Protein AF-A0A1V3C738-F1 (afdb_monomer)

Nearest PDB structures (foldseek):
  4fzs-assembly1_A  TM=5.865E-01  e=6.329E+00  Homo sapiens

Foldseek 3Di:
DVVLQVVLLVVVLVVQVVVLVVLQVVLVVLLVQLVVLQVVLVVDPDVVSSVVSNVSSVVSNVVSQCSNLCRHCPHPVVDDSRPRGDLCSSVVVQPQARSNDRDGPDPDPPPDPPPDDDPDDDDDDDDDDDDPPPDD

Sequence (136 aa):
MAEARSRAVVAKRNALFRDAVESWTTVGGIRRFCRELEEEAGGCADPEHAERLRQWAQWGEETARSRDPGRSDSGLRSQSFDAVPTPDEPRPFVGDWSPHGPYRYRPLPKESPSEAPEYSDGGYFRSRGIPPWRRG

Structure (mmCIF, N/CA/C/O backbone):
data_AF-A0A1V3C738-F1
#
_entry.id   AF-A0A1V3C738-F1
#
loop_
_atom_site.group_PDB
_atom_site.id
_atom_site.type_symbol
_atom_site.label_atom_id
_atom_site.label_alt_id
_atom_site.label_comp_id
_atom_site.label_asym_id
_atom_site.label_entity_id
_atom_site.label_seq_id
_atom_site.pdbx_PDB_ins_code
_atom_site.Cartn_x
_atom_site.Cartn_y
_atom_site.Cartn_z
_atom_site.occupancy
_atom_site.B_iso_or_equiv
_atom_site.auth_seq_id
_atom_site.auth_comp_id
_atom_site.auth_asym_id
_atom_site.auth_atom_id
_atom_site.pdbx_PDB_model_num
ATOM 1 N N . MET A 1 1 ? 19.669 -2.183 -30.186 1.00 69.44 1 MET A N 1
ATOM 2 C CA . MET A 1 1 ? 18.491 -1.308 -29.960 1.00 69.44 1 MET A CA 1
ATOM 3 C C . MET A 1 1 ? 17.242 -2.085 -29.546 1.00 69.44 1 MET A C 1
ATOM 5 O O . MET A 1 1 ? 16.674 -1.739 -28.519 1.00 69.44 1 MET A O 1
ATOM 9 N N . ALA A 1 2 ? 16.824 -3.132 -30.273 1.00 76.06 2 ALA A N 1
ATOM 10 C CA . ALA A 1 2 ? 15.653 -3.941 -29.894 1.00 76.06 2 ALA A CA 1
ATOM 11 C C . ALA A 1 2 ? 15.795 -4.609 -28.510 1.00 76.06 2 ALA A C 1
ATOM 13 O O . ALA A 1 2 ? 14.898 -4.510 -27.679 1.00 76.06 2 ALA A O 1
ATOM 14 N N . GLU A 1 3 ? 16.960 -5.194 -28.221 1.00 81.06 3 GLU A N 1
ATOM 15 C CA . GLU A 1 3 ? 17.252 -5.804 -26.917 1.00 81.06 3 GLU A CA 1
ATOM 16 C C . GLU A 1 3 ? 17.207 -4.789 -25.762 1.00 81.06 3 GLU A C 1
ATOM 18 O O . GLU A 1 3 ? 16.589 -5.044 -24.733 1.00 81.06 3 GLU A O 1
ATOM 23 N N . ALA A 1 4 ? 17.779 -3.596 -25.950 1.00 78.81 4 ALA A N 1
ATOM 24 C CA . ALA A 1 4 ? 17.743 -2.528 -24.950 1.00 78.81 4 ALA A CA 1
ATOM 25 C C . ALA A 1 4 ? 16.312 -2.048 -24.653 1.00 78.81 4 ALA A C 1
ATOM 27 O O . ALA A 1 4 ? 15.972 -1.812 -23.496 1.00 78.81 4 ALA A O 1
ATOM 28 N N . ARG A 1 5 ? 15.450 -1.958 -25.676 1.00 78.44 5 ARG A N 1
ATOM 29 C CA . ARG A 1 5 ? 14.022 -1.656 -25.487 1.00 78.44 5 ARG A CA 1
ATOM 30 C C . ARG A 1 5 ? 13.295 -2.767 -24.734 1.00 78.44 5 ARG A C 1
ATOM 32 O O . ARG A 1 5 ? 12.532 -2.464 -23.826 1.00 78.44 5 ARG A O 1
ATOM 39 N N . SER A 1 6 ? 13.560 -4.031 -25.063 1.00 82.69 6 SER A N 1
ATOM 40 C CA . SER A 1 6 ? 12.994 -5.174 -24.334 1.00 82.69 6 SER A CA 1
ATOM 41 C C . SER A 1 6 ? 13.402 -5.155 -22.853 1.00 82.69 6 SER A C 1
ATOM 43 O O . SER A 1 6 ? 12.560 -5.270 -21.964 1.00 82.69 6 SER A O 1
ATOM 45 N N . ARG A 1 7 ? 14.682 -4.882 -22.566 1.00 83.44 7 ARG A N 1
ATOM 46 C CA . ARG A 1 7 ? 15.181 -4.713 -21.191 1.00 83.44 7 ARG A CA 1
ATOM 47 C C . ARG A 1 7 ? 14.526 -3.534 -20.467 1.00 83.44 7 ARG A C 1
ATOM 49 O O . ARG A 1 7 ? 14.205 -3.669 -19.290 1.00 83.44 7 ARG A O 1
ATOM 56 N N . ALA A 1 8 ? 14.279 -2.421 -21.159 1.00 83.56 8 ALA A N 1
ATOM 57 C CA . ALA A 1 8 ? 13.572 -1.271 -20.596 1.00 83.56 8 ALA A CA 1
ATOM 58 C C . ALA A 1 8 ? 12.113 -1.599 -20.228 1.00 83.56 8 ALA A C 1
ATOM 60 O O . ALA A 1 8 ? 11.669 -1.234 -19.142 1.00 83.56 8 ALA A O 1
ATOM 61 N N . VAL A 1 9 ? 11.396 -2.358 -21.068 1.00 86.62 9 VAL A N 1
ATOM 62 C CA . VAL A 1 9 ? 10.036 -2.846 -20.758 1.00 86.62 9 VAL A CA 1
ATOM 63 C C . VAL A 1 9 ? 10.040 -3.696 -19.486 1.00 86.62 9 VAL A C 1
ATOM 65 O O . VAL A 1 9 ? 9.245 -3.460 -18.578 1.00 86.62 9 VAL A O 1
ATOM 68 N N . VAL A 1 10 ? 10.957 -4.663 -19.386 1.00 88.56 10 VAL A N 1
ATOM 69 C CA . VAL A 1 10 ? 11.066 -5.530 -18.200 1.00 88.56 10 VAL A CA 1
ATOM 70 C C . VAL A 1 10 ? 11.410 -4.717 -16.949 1.00 88.56 10 VAL A C 1
ATOM 72 O O . VAL A 1 10 ? 10.805 -4.921 -15.899 1.00 88.56 10 VAL A O 1
ATOM 75 N N . ALA A 1 11 ? 12.337 -3.762 -17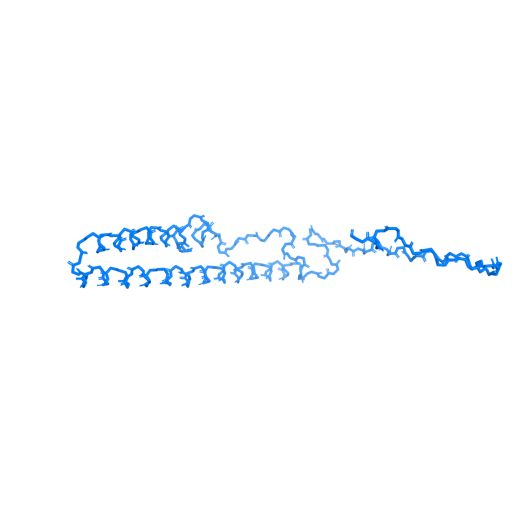.052 1.00 86.19 11 ALA A N 1
ATOM 76 C CA . ALA A 1 11 ? 12.698 -2.892 -15.936 1.00 86.19 11 ALA A CA 1
ATOM 77 C C . ALA A 1 11 ? 11.504 -2.056 -15.449 1.00 86.19 11 ALA A C 1
ATOM 79 O O . ALA A 1 11 ? 11.264 -1.982 -14.244 1.00 86.19 11 ALA A O 1
ATOM 80 N N . LYS A 1 12 ? 10.717 -1.496 -16.376 1.00 86.38 12 LYS A N 1
ATOM 81 C CA . LYS A 1 12 ? 9.506 -0.730 -16.061 1.00 86.38 12 LYS A CA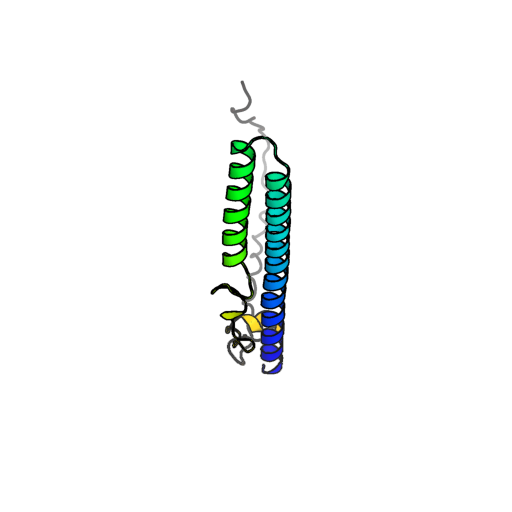 1
ATOM 82 C C . LYS A 1 12 ? 8.450 -1.582 -15.361 1.00 86.38 12 LYS A C 1
ATOM 84 O O . LYS A 1 12 ? 7.915 -1.160 -14.341 1.00 86.38 12 LYS A O 1
ATOM 89 N N . ARG A 1 13 ? 8.198 -2.802 -15.849 1.00 90.31 13 ARG A N 1
ATOM 90 C CA . ARG A 1 13 ? 7.294 -3.763 -15.187 1.00 90.31 13 ARG A CA 1
ATOM 91 C C . ARG A 1 13 ? 7.729 -4.060 -13.764 1.00 90.31 13 ARG A C 1
ATOM 93 O O . ARG A 1 13 ? 6.913 -4.005 -12.853 1.00 90.31 13 ARG A O 1
ATOM 100 N N . ASN A 1 14 ? 9.012 -4.359 -13.584 1.00 90.25 14 ASN A N 1
ATOM 101 C CA . ASN A 1 14 ? 9.557 -4.695 -12.276 1.00 90.25 14 ASN A CA 1
ATOM 102 C C . ASN A 1 14 ? 9.441 -3.525 -11.296 1.00 90.25 14 ASN A C 1
ATOM 104 O O . ASN A 1 14 ? 9.170 -3.759 -10.122 1.00 90.25 14 ASN A O 1
ATOM 108 N N . ALA A 1 15 ? 9.631 -2.288 -11.764 1.00 88.62 15 ALA A N 1
ATOM 109 C CA . ALA A 1 15 ? 9.432 -1.094 -10.950 1.00 88.62 15 ALA A CA 1
ATOM 110 C C . ALA A 1 15 ? 7.958 -0.937 -10.545 1.00 88.62 15 ALA A C 1
ATOM 112 O O . ALA A 1 15 ? 7.655 -0.948 -9.358 1.00 88.62 15 ALA A O 1
ATOM 113 N N . LEU A 1 16 ? 7.036 -0.926 -11.515 1.00 89.75 16 LEU A N 1
ATOM 114 C CA . LEU A 1 16 ? 5.599 -0.788 -11.248 1.00 89.75 16 LEU A CA 1
ATOM 115 C C . LEU A 1 16 ? 5.066 -1.880 -10.314 1.00 89.75 16 LEU A C 1
ATOM 117 O O . LEU A 1 16 ? 4.274 -1.608 -9.415 1.00 89.75 16 LEU A O 1
ATOM 121 N N . PHE A 1 17 ? 5.497 -3.125 -10.520 1.00 91.25 17 PHE A N 1
ATOM 122 C CA . PHE A 1 17 ? 5.064 -4.241 -9.690 1.00 91.25 17 PHE A CA 1
ATOM 123 C C . PHE A 1 17 ? 5.618 -4.148 -8.267 1.00 91.25 17 PHE A C 1
ATOM 125 O O . PHE A 1 17 ? 4.898 -4.442 -7.316 1.00 91.25 17 PHE A O 1
ATOM 132 N N . ARG A 1 18 ? 6.871 -3.707 -8.100 1.00 92.69 18 ARG A N 1
ATOM 133 C CA . ARG A 1 18 ? 7.455 -3.471 -6.775 1.00 92.69 18 ARG A CA 1
ATOM 134 C C . ARG A 1 18 ? 6.675 -2.403 -6.015 1.00 92.69 18 ARG A C 1
ATOM 136 O O . ARG A 1 18 ? 6.224 -2.682 -4.909 1.00 92.69 18 ARG A O 1
ATOM 143 N N . ASP A 1 19 ? 6.449 -1.249 -6.635 1.00 90.00 19 ASP A N 1
ATOM 144 C CA . ASP A 1 19 ? 5.709 -0.140 -6.024 1.00 90.00 19 ASP A CA 1
ATOM 145 C C . ASP A 1 19 ? 4.286 -0.582 -5.635 1.00 90.00 19 ASP A C 1
ATOM 147 O O . ASP A 1 19 ? 3.775 -0.257 -4.560 1.00 90.00 19 ASP A O 1
ATOM 151 N N . ALA A 1 20 ? 3.650 -1.401 -6.480 1.00 92.06 20 ALA A N 1
ATOM 152 C CA . ALA A 1 20 ? 2.354 -1.992 -6.181 1.00 92.06 20 ALA A CA 1
ATOM 153 C C . ALA A 1 20 ? 2.403 -2.956 -4.984 1.00 92.06 20 ALA A C 1
ATOM 155 O O . ALA A 1 20 ? 1.513 -2.907 -4.141 1.00 92.06 20 ALA A O 1
ATOM 156 N N . VAL A 1 21 ? 3.421 -3.811 -4.863 1.00 94.31 21 VAL A N 1
ATOM 157 C CA . VAL A 1 21 ? 3.568 -4.722 -3.712 1.00 94.31 21 VAL A CA 1
ATOM 158 C C . VAL A 1 21 ? 3.815 -3.952 -2.411 1.00 94.31 21 VAL A C 1
ATOM 160 O O . VAL A 1 21 ? 3.232 -4.288 -1.376 1.00 94.31 21 VAL A O 1
ATOM 163 N N . GLU A 1 22 ? 4.630 -2.899 -2.447 1.00 93.38 22 GLU A N 1
ATOM 164 C CA . GLU A 1 22 ? 4.881 -2.027 -1.291 1.00 93.38 22 GLU A CA 1
ATOM 165 C C . GLU A 1 22 ? 3.596 -1.316 -0.837 1.00 93.38 22 GLU A C 1
ATOM 167 O O . GLU A 1 22 ? 3.234 -1.341 0.348 1.00 93.38 22 GLU A O 1
ATOM 172 N N . SER A 1 23 ? 2.846 -0.758 -1.791 1.00 92.44 23 SER A N 1
ATOM 173 C CA . SER A 1 23 ? 1.546 -0.140 -1.522 1.00 92.44 23 SER A CA 1
ATOM 174 C C . SER A 1 23 ? 0.536 -1.158 -0.982 1.00 92.44 23 SER A C 1
ATOM 176 O O . SER A 1 23 ? -0.120 -0.911 0.030 1.00 92.44 23 SER A O 1
ATOM 178 N N . TRP A 1 24 ? 0.466 -2.351 -1.579 1.00 95.06 24 TRP A N 1
ATOM 179 C CA . TRP A 1 24 ? -0.420 -3.429 -1.137 1.00 95.06 24 TRP A CA 1
ATOM 180 C C . TRP A 1 24 ? -0.118 -3.876 0.298 1.00 95.06 24 TRP A C 1
ATOM 182 O O . TRP A 1 24 ? -1.041 -4.057 1.091 1.00 95.06 24 TRP A O 1
ATOM 192 N N . THR A 1 25 ? 1.162 -3.984 0.658 1.00 96.25 25 THR A N 1
ATOM 193 C CA . THR A 1 25 ? 1.592 -4.322 2.024 1.00 96.25 25 THR A CA 1
ATOM 194 C C . THR A 1 25 ? 1.134 -3.258 3.020 1.00 96.25 25 THR A C 1
ATOM 196 O O . THR A 1 25 ? 0.590 -3.582 4.077 1.00 96.25 25 THR A O 1
ATOM 199 N N . THR A 1 26 ? 1.278 -1.982 2.656 1.00 94.94 26 THR A N 1
ATOM 200 C CA . THR A 1 26 ? 0.826 -0.850 3.477 1.00 94.94 26 THR A CA 1
ATOM 201 C C . THR A 1 26 ? -0.693 -0.866 3.663 1.00 94.94 26 THR A C 1
ATOM 203 O O . THR A 1 26 ? -1.184 -0.761 4.785 1.00 94.94 26 THR A O 1
ATOM 206 N N . VAL A 1 27 ? -1.448 -1.061 2.578 1.00 96.62 27 VAL A N 1
ATOM 207 C CA . VAL A 1 27 ? -2.914 -1.194 2.594 1.00 96.62 27 VAL A CA 1
ATOM 208 C C . VAL A 1 27 ? -3.345 -2.366 3.477 1.00 96.62 27 VAL A C 1
ATOM 210 O O . VAL A 1 27 ? -4.261 -2.217 4.282 1.00 96.62 27 VAL A O 1
ATOM 213 N N . GLY A 1 28 ? -2.667 -3.513 3.383 1.00 97.06 28 GLY A N 1
ATOM 214 C CA . GLY A 1 28 ? -2.920 -4.669 4.243 1.00 97.06 28 GLY A CA 1
ATOM 215 C C . GLY A 1 28 ? -2.698 -4.365 5.727 1.00 97.06 28 GLY A C 1
ATOM 216 O O . GLY A 1 28 ? -3.517 -4.757 6.558 1.00 97.06 28 GLY A O 1
ATOM 217 N N . GLY A 1 29 ? -1.641 -3.616 6.054 1.00 97.75 29 GLY A N 1
ATOM 218 C CA . GLY A 1 29 ? -1.377 -3.138 7.412 1.00 97.75 29 GLY A CA 1
ATOM 219 C C . GLY A 1 29 ? -2.492 -2.239 7.951 1.00 97.75 29 GLY A C 1
ATOM 220 O O . GLY A 1 29 ? -2.964 -2.459 9.064 1.00 97.75 29 GLY A O 1
ATOM 221 N N . ILE A 1 30 ? -2.972 -1.288 7.141 1.00 97.81 30 ILE A N 1
ATOM 222 C CA . ILE A 1 30 ? -4.092 -0.408 7.515 1.00 97.81 30 ILE A CA 1
ATOM 223 C C . ILE A 1 30 ? -5.357 -1.230 7.777 1.00 97.81 30 ILE A C 1
ATOM 225 O O . ILE A 1 30 ? -5.961 -1.086 8.833 1.00 97.81 30 ILE A O 1
ATOM 229 N N . ARG A 1 31 ? -5.727 -2.141 6.866 1.00 98.12 31 ARG A N 1
ATOM 230 C CA . ARG A 1 31 ? -6.923 -2.990 7.027 1.00 98.12 31 ARG A CA 1
ATOM 231 C C . ARG A 1 31 ? -6.864 -3.842 8.291 1.00 98.12 31 ARG A C 1
ATOM 233 O O . ARG A 1 31 ? -7.866 -3.998 8.984 1.00 98.12 31 ARG A O 1
ATOM 240 N N . ARG A 1 32 ? -5.687 -4.392 8.604 1.00 98.56 32 ARG A N 1
ATOM 241 C CA . ARG A 1 32 ? -5.476 -5.142 9.844 1.00 98.56 32 ARG A CA 1
ATOM 242 C C . ARG A 1 32 ? -5.697 -4.255 11.068 1.00 98.56 32 ARG A C 1
ATOM 244 O O . ARG A 1 32 ? -6.440 -4.655 11.954 1.00 98.56 32 ARG A O 1
ATOM 251 N N . PHE A 1 33 ? -5.091 -3.071 11.090 1.00 98.31 33 PHE A N 1
ATOM 252 C CA . PHE A 1 33 ? -5.255 -2.123 12.189 1.00 98.31 33 PHE A CA 1
ATOM 253 C C . PHE A 1 33 ? -6.720 -1.696 12.364 1.00 98.31 33 PHE A C 1
ATOM 255 O O . PHE A 1 33 ? -7.229 -1.712 13.477 1.00 98.31 33 PHE A O 1
ATOM 262 N N . CYS A 1 34 ? -7.437 -1.411 11.273 1.00 98.50 34 CYS A N 1
ATOM 263 C CA . CYS A 1 34 ? -8.873 -1.121 11.314 1.00 98.50 34 CYS A CA 1
ATOM 264 C C . CYS A 1 34 ? -9.683 -2.269 11.926 1.00 98.50 34 CYS A C 1
ATOM 266 O O . CYS A 1 34 ? -10.587 -2.019 12.716 1.00 98.50 34 CYS A O 1
ATOM 268 N N . ARG A 1 35 ? -9.348 -3.527 11.611 1.00 98.56 35 ARG A N 1
ATOM 269 C CA . ARG A 1 35 ? -10.011 -4.683 12.229 1.00 98.56 35 ARG A CA 1
ATOM 270 C C . ARG A 1 35 ? -9.743 -4.760 13.733 1.00 98.56 35 ARG A C 1
ATOM 272 O O . ARG A 1 35 ? -10.669 -5.016 14.489 1.00 98.56 35 ARG A O 1
ATOM 279 N N . GLU A 1 36 ? -8.507 -4.509 14.157 1.00 98.56 36 GLU A N 1
ATOM 280 C CA . GLU A 1 36 ? -8.139 -4.465 15.580 1.00 98.56 36 GLU A CA 1
ATOM 281 C C . GLU A 1 36 ? -8.889 -3.331 16.319 1.00 98.56 36 GLU A C 1
ATOM 283 O O . GLU A 1 36 ? -9.346 -3.533 17.440 1.00 98.56 36 GLU A O 1
ATOM 288 N N . LEU A 1 37 ? -9.113 -2.177 15.673 1.00 98.38 37 LEU A N 1
ATOM 289 C CA . LEU A 1 37 ? -9.940 -1.090 16.221 1.00 98.38 37 LEU A CA 1
ATOM 290 C C . LEU A 1 37 ? -11.419 -1.479 16.380 1.00 98.38 37 LEU A C 1
ATOM 292 O O . LEU A 1 37 ? -12.030 -1.136 17.389 1.00 98.38 37 LEU A O 1
ATOM 296 N N . GLU A 1 38 ? -11.998 -2.182 15.405 1.00 98.25 38 GLU A N 1
ATOM 297 C CA . GLU A 1 38 ? -13.381 -2.684 15.485 1.00 98.25 38 GLU A CA 1
ATOM 298 C C . GLU A 1 38 ? -13.546 -3.744 16.582 1.00 98.25 38 GLU A C 1
ATOM 300 O O . GLU A 1 38 ? -14.536 -3.741 17.315 1.00 98.25 38 GLU A O 1
ATOM 305 N N . GLU A 1 39 ? -12.564 -4.640 16.722 1.00 98.25 39 GLU A N 1
ATOM 306 C CA . GLU A 1 39 ? -12.526 -5.643 17.791 1.00 98.25 39 GLU A CA 1
ATOM 307 C C . GLU A 1 39 ? -12.482 -4.964 19.175 1.00 98.25 39 GLU A C 1
ATOM 309 O O . GLU A 1 39 ? -13.293 -5.293 20.045 1.00 98.25 39 GLU A O 1
ATOM 314 N N . GLU A 1 40 ? -11.620 -3.958 19.356 1.00 98.06 40 GLU A N 1
ATOM 315 C CA . GLU A 1 40 ? -11.538 -3.165 20.593 1.00 98.06 40 GLU A CA 1
ATOM 316 C C . GLU A 1 40 ? -12.840 -2.390 20.864 1.00 98.06 40 GLU A C 1
ATOM 318 O O . GLU A 1 40 ? -13.355 -2.384 21.984 1.00 98.06 40 GLU A O 1
ATOM 323 N N . ALA A 1 41 ? -13.443 -1.796 19.829 1.00 97.81 41 ALA A N 1
ATOM 324 C CA . ALA A 1 41 ? -14.733 -1.119 19.940 1.00 97.81 41 ALA A CA 1
ATOM 325 C C . ALA A 1 41 ? -15.864 -2.065 20.378 1.00 97.81 41 ALA A C 1
ATOM 327 O O . ALA A 1 41 ? -16.805 -1.634 21.046 1.00 97.81 41 ALA A O 1
ATOM 328 N N . GLY A 1 42 ? -15.797 -3.345 20.001 1.00 97.38 42 GLY A N 1
ATOM 329 C CA . GLY A 1 42 ? -16.746 -4.375 20.425 1.00 97.38 42 GLY A CA 1
ATOM 330 C C . GLY A 1 42 ? -16.605 -4.776 21.898 1.00 97.38 42 GLY A C 1
ATOM 331 O O . GLY A 1 42 ? -17.598 -5.153 22.518 1.00 97.38 42 GLY A O 1
ATOM 332 N N . GLY A 1 43 ? -15.397 -4.678 22.459 1.00 96.25 43 GLY A N 1
ATOM 333 C CA . GLY A 1 43 ? -15.111 -4.962 23.871 1.00 96.25 43 GLY A CA 1
ATOM 334 C C . GLY A 1 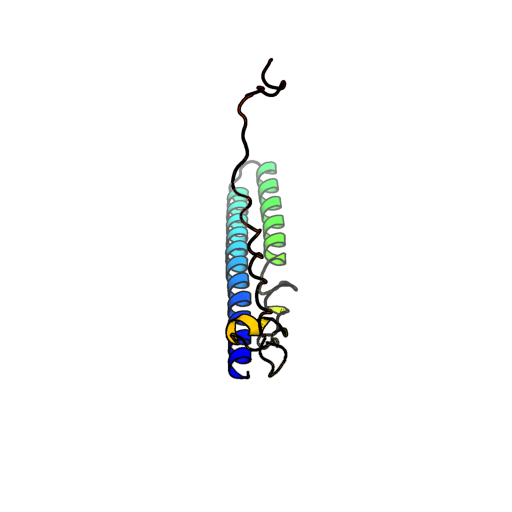43 ? -15.247 -3.757 24.808 1.00 96.25 43 GLY A C 1
ATOM 335 O O . GLY A 1 43 ? -15.239 -3.923 26.029 1.00 96.25 43 GLY A O 1
ATOM 336 N N . CYS A 1 44 ? -15.367 -2.547 24.262 1.00 95.56 44 CYS A N 1
ATOM 337 C CA . CYS A 1 44 ? -15.362 -1.319 25.044 1.00 95.56 44 CYS A CA 1
ATOM 338 C C . CYS A 1 44 ? -16.681 -1.107 25.810 1.00 95.56 44 CYS A C 1
ATOM 340 O O . CYS A 1 44 ? -17.768 -1.105 25.234 1.00 95.56 44 CYS A O 1
ATOM 342 N N . ALA A 1 45 ? -16.578 -0.879 27.124 1.00 96.31 45 ALA A N 1
ATOM 343 C CA . ALA A 1 45 ? -17.731 -0.608 27.986 1.00 96.31 45 ALA A CA 1
ATOM 344 C C . ALA A 1 45 ? -18.295 0.816 27.826 1.00 96.31 45 ALA A C 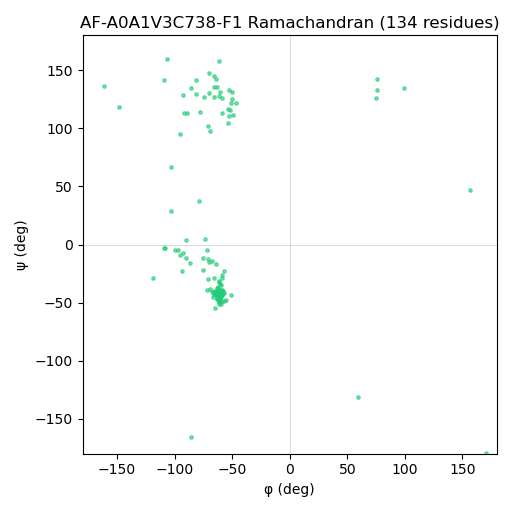1
ATOM 346 O O . ALA A 1 45 ? -19.451 1.050 28.171 1.00 96.31 45 ALA A O 1
ATOM 347 N N . ASP A 1 46 ? -17.484 1.757 27.330 1.00 97.75 46 ASP A N 1
ATOM 348 C CA . ASP A 1 46 ? -17.884 3.141 27.070 1.00 97.75 46 ASP A CA 1
ATOM 349 C C . ASP A 1 46 ? -18.374 3.290 25.614 1.00 97.75 46 ASP A C 1
ATOM 351 O O . ASP A 1 46 ? -17.567 3.183 24.683 1.00 97.75 46 ASP A O 1
ATOM 355 N N . PRO A 1 47 ? -19.674 3.571 25.389 1.00 96.38 47 PRO A N 1
ATOM 356 C CA . PRO A 1 47 ? -20.229 3.721 24.049 1.00 96.38 47 PRO A CA 1
ATOM 357 C C . PRO A 1 47 ? -19.595 4.853 23.232 1.00 96.38 47 PRO A C 1
ATOM 359 O O . PRO A 1 47 ? -19.465 4.714 22.016 1.00 96.38 47 PRO A O 1
ATOM 362 N N . GLU A 1 48 ? -19.186 5.961 23.862 1.00 97.56 48 GLU A N 1
ATOM 363 C CA . GLU A 1 48 ? -18.573 7.084 23.138 1.00 97.56 48 GLU A CA 1
ATOM 364 C C . GLU A 1 48 ? -17.161 6.736 22.666 1.00 97.56 48 GLU A C 1
ATOM 366 O O . GLU A 1 48 ? -16.752 7.089 21.555 1.00 97.56 48 GLU A O 1
ATOM 371 N N . HIS A 1 49 ? -16.408 6.024 23.504 1.00 97.50 49 HIS A N 1
ATOM 372 C CA . HIS A 1 49 ? -15.090 5.532 23.135 1.00 97.50 49 HIS A CA 1
ATOM 373 C C . HIS A 1 49 ? -15.181 4.483 22.023 1.00 97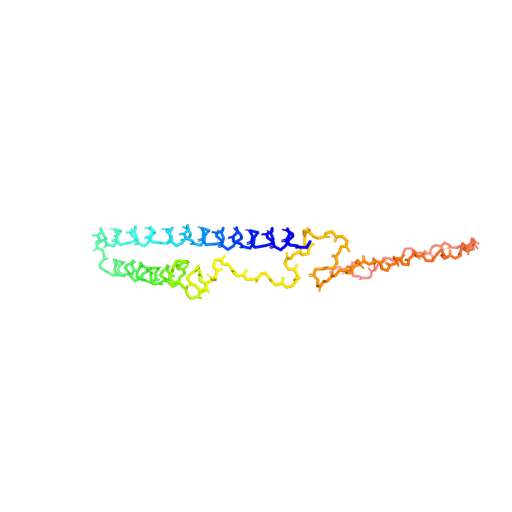.50 49 HIS A C 1
ATOM 375 O O . HIS A 1 49 ? -14.452 4.585 21.035 1.00 97.50 49 HIS A O 1
ATOM 381 N N . ALA A 1 50 ? -16.116 3.534 22.142 1.00 98.12 50 ALA A N 1
ATOM 382 C CA . ALA A 1 50 ? -16.384 2.534 21.113 1.00 98.12 50 ALA A CA 1
ATOM 383 C C . ALA A 1 50 ? -16.693 3.189 19.760 1.00 98.12 50 ALA A C 1
ATOM 385 O O . ALA A 1 50 ? -16.106 2.831 18.742 1.00 98.12 50 ALA A O 1
ATOM 386 N N . GLU A 1 51 ? -17.574 4.190 19.748 1.00 98.25 51 GLU A N 1
ATOM 387 C CA . GLU A 1 51 ? -17.946 4.897 18.524 1.00 98.25 51 GLU A CA 1
ATOM 388 C C . GLU A 1 51 ? -16.753 5.618 17.881 1.00 98.25 51 GLU A C 1
ATOM 390 O O . GLU A 1 51 ? -16.551 5.536 16.669 1.00 98.25 51 GLU A O 1
ATOM 395 N N . ARG A 1 52 ? -15.893 6.256 18.682 1.00 98.44 52 ARG A N 1
ATOM 396 C CA . ARG A 1 52 ? -14.681 6.908 18.167 1.00 98.44 52 ARG A CA 1
ATOM 397 C C . ARG A 1 52 ? -13.736 5.916 17.483 1.00 98.44 52 ARG A C 1
ATOM 399 O O . ARG A 1 52 ? -13.157 6.247 16.449 1.00 98.44 52 ARG A O 1
ATOM 406 N N . LEU A 1 53 ? -13.571 4.715 18.040 1.00 98.56 53 LEU A N 1
ATOM 407 C CA . LEU A 1 53 ? -12.743 3.664 17.439 1.00 98.56 53 LEU A CA 1
ATOM 408 C C . LEU A 1 53 ? -13.310 3.198 16.089 1.00 98.56 53 LEU A C 1
ATOM 410 O O . LEU A 1 53 ? -12.553 3.099 15.122 1.00 98.56 53 LEU A O 1
ATOM 414 N N . ARG A 1 54 ? -14.634 3.011 15.987 1.00 98.44 54 ARG A N 1
ATOM 415 C CA . ARG A 1 54 ? -15.307 2.653 14.723 1.00 98.44 54 ARG A CA 1
ATOM 416 C C . ARG A 1 54 ? -15.141 3.720 13.649 1.00 98.44 54 ARG A C 1
ATOM 418 O O . ARG A 1 54 ? -14.863 3.401 12.498 1.00 98.44 54 ARG A O 1
ATOM 425 N N . GLN A 1 55 ? -15.235 4.997 14.016 1.00 98.44 55 GLN A N 1
ATOM 426 C CA . GLN A 1 55 ? -15.018 6.101 13.075 1.00 98.44 55 GLN A CA 1
ATOM 427 C C . GLN A 1 55 ? -13.600 6.085 12.492 1.00 98.44 55 GLN A C 1
ATOM 429 O O . GLN A 1 55 ? -13.420 6.247 11.282 1.00 98.44 55 GLN A O 1
ATOM 434 N N . TRP A 1 56 ? -12.588 5.837 13.329 1.00 98.44 56 TRP A N 1
ATOM 435 C CA . TRP A 1 56 ? -11.211 5.668 12.861 1.00 98.44 56 TRP A CA 1
ATOM 436 C C . TRP A 1 56 ? -11.045 4.439 11.968 1.00 98.44 56 TRP A C 1
ATOM 438 O O . TRP A 1 56 ? -10.379 4.529 10.933 1.00 98.44 56 TRP A O 1
ATOM 448 N N . ALA A 1 57 ? -11.663 3.315 12.333 1.00 98.44 57 ALA A N 1
ATOM 449 C CA . ALA A 1 57 ? -11.634 2.099 11.530 1.00 98.44 57 ALA A CA 1
ATOM 450 C C . ALA A 1 57 ? -12.262 2.320 10.145 1.00 98.44 57 ALA A C 1
ATOM 452 O O . ALA A 1 57 ? -11.639 1.992 9.131 1.00 98.44 57 ALA A O 1
ATOM 453 N N . GLN A 1 58 ? -13.436 2.954 10.090 1.00 98.31 58 GLN A N 1
ATOM 454 C CA . GLN A 1 58 ? -14.132 3.278 8.848 1.00 98.31 58 GLN A CA 1
ATOM 455 C C . GLN A 1 58 ? -13.288 4.186 7.948 1.00 98.31 58 GLN A C 1
ATOM 457 O O . GLN A 1 58 ? -13.064 3.866 6.778 1.00 98.31 58 GLN A O 1
ATOM 462 N N . TRP A 1 59 ? -12.780 5.297 8.488 1.00 98.19 59 TRP A N 1
ATOM 463 C CA . TRP A 1 59 ? -11.935 6.217 7.726 1.00 98.19 59 TRP A CA 1
ATOM 464 C C . TRP A 1 59 ? -10.663 5.529 7.202 1.00 98.19 59 TRP A C 1
ATOM 466 O O . TRP A 1 59 ? -10.238 5.750 6.060 1.00 98.19 59 TRP A O 1
ATOM 476 N N . GLY A 1 60 ? -10.060 4.660 8.016 1.00 97.88 60 GLY A N 1
ATOM 477 C CA . GLY A 1 60 ? -8.897 3.875 7.621 1.00 97.88 60 GLY A CA 1
ATOM 478 C C . GLY A 1 60 ? -9.203 2.904 6.476 1.00 97.88 60 GLY A C 1
ATOM 479 O O . GLY A 1 60 ? -8.415 2.821 5.532 1.00 97.88 60 GLY A O 1
ATOM 480 N N . GLU A 1 61 ? -10.360 2.237 6.483 1.00 97.31 61 GLU A N 1
ATOM 481 C CA . GLU A 1 61 ? -10.773 1.332 5.400 1.00 97.31 61 GLU A CA 1
ATOM 482 C C . GLU A 1 61 ? -11.046 2.087 4.089 1.00 97.31 61 GLU A C 1
ATOM 484 O O . GLU A 1 61 ? -10.634 1.648 3.012 1.00 97.31 61 GLU A O 1
ATOM 489 N N . GLU A 1 62 ? -11.689 3.255 4.156 1.00 96.31 62 GLU A N 1
ATOM 490 C CA . GLU A 1 62 ? -11.886 4.129 2.992 1.00 96.31 62 GLU A CA 1
ATOM 491 C C . GLU A 1 62 ? -10.540 4.584 2.407 1.00 96.31 62 GLU A C 1
ATOM 493 O O . GLU A 1 62 ? -10.310 4.509 1.192 1.00 96.31 62 GLU A O 1
ATOM 498 N N . THR A 1 63 ? -9.604 4.961 3.279 1.00 93.94 63 THR A N 1
ATOM 499 C CA . THR A 1 63 ? -8.238 5.330 2.894 1.00 93.94 63 THR A CA 1
ATOM 500 C C . THR A 1 63 ? -7.512 4.154 2.239 1.00 93.94 63 THR A C 1
ATOM 502 O O . THR A 1 63 ? -6.949 4.307 1.150 1.00 93.94 63 THR A O 1
ATOM 505 N N . ALA A 1 64 ? -7.563 2.968 2.846 1.00 94.94 64 ALA A N 1
ATOM 506 C CA . ALA A 1 64 ? -6.982 1.736 2.321 1.00 94.94 64 ALA A CA 1
ATOM 507 C C . ALA A 1 64 ? -7.556 1.378 0.942 1.00 94.94 64 ALA A C 1
ATOM 509 O O . ALA A 1 64 ? -6.809 1.028 0.029 1.00 94.94 64 ALA A O 1
ATOM 510 N N . ARG A 1 65 ? -8.872 1.530 0.754 1.00 92.88 65 ARG A N 1
ATOM 511 C CA . ARG A 1 65 ? -9.547 1.300 -0.529 1.00 92.88 65 ARG A CA 1
ATOM 512 C C . ARG A 1 65 ? -9.066 2.255 -1.618 1.00 92.88 65 ARG A C 1
ATOM 514 O O . ARG A 1 65 ? -8.838 1.807 -2.737 1.00 92.88 65 ARG A O 1
ATOM 521 N N . SER A 1 66 ? -8.897 3.540 -1.303 1.00 90.88 66 SER A N 1
ATOM 522 C CA . SER A 1 66 ? -8.432 4.545 -2.274 1.00 90.88 66 SER A CA 1
ATOM 523 C C . SER A 1 66 ? -6.994 4.300 -2.751 1.00 90.88 66 SER A C 1
ATOM 525 O O . SER A 1 66 ? -6.640 4.642 -3.878 1.00 90.88 66 SER A O 1
ATOM 527 N N . ARG A 1 67 ? -6.172 3.677 -1.898 1.00 90.00 67 ARG A N 1
ATOM 528 C CA . ARG A 1 67 ? -4.750 3.401 -2.146 1.00 90.00 67 ARG A CA 1
ATOM 529 C C . ARG A 1 67 ? -4.480 1.990 -2.653 1.00 90.00 67 ARG A C 1
ATOM 531 O O . ARG A 1 67 ? -3.338 1.686 -2.981 1.00 90.00 67 ARG A O 1
ATOM 538 N N . ASP A 1 68 ? -5.504 1.143 -2.725 1.00 90.88 68 ASP A N 1
ATOM 539 C CA . ASP A 1 68 ? -5.379 -0.242 -3.163 1.00 90.88 68 ASP A CA 1
ATOM 540 C C . ASP A 1 68 ? -4.814 -0.288 -4.595 1.00 90.88 68 ASP A C 1
ATOM 542 O O . ASP A 1 68 ? -5.495 0.135 -5.534 1.00 90.88 68 ASP A O 1
ATOM 546 N N . PRO A 1 69 ? -3.588 -0.800 -4.798 1.00 88.50 69 PRO A N 1
ATOM 547 C CA . PRO A 1 69 ? -2.908 -0.734 -6.089 1.00 88.50 69 PRO A CA 1
ATOM 548 C C . PRO A 1 69 ? -3.579 -1.595 -7.166 1.00 88.50 69 PRO A C 1
ATOM 550 O O . PRO A 1 69 ? -3.289 -1.419 -8.347 1.00 88.50 69 PRO A O 1
ATOM 553 N N . GLY A 1 70 ? -4.478 -2.515 -6.796 1.00 88.62 70 GLY A N 1
ATOM 554 C CA . GLY A 1 70 ? -5.285 -3.278 -7.748 1.00 88.62 70 GLY A CA 1
ATOM 555 C C . GLY A 1 70 ? -6.575 -2.570 -8.170 1.00 88.62 70 GLY A C 1
ATOM 556 O O . GLY A 1 70 ? -7.194 -2.965 -9.158 1.00 88.62 70 GLY A O 1
ATOM 557 N N . ARG A 1 71 ? -7.009 -1.541 -7.432 1.00 84.56 71 ARG A N 1
ATOM 558 C CA . ARG A 1 71 ? -8.305 -0.870 -7.641 1.00 84.56 71 ARG A CA 1
ATOM 559 C C . ARG A 1 71 ? -8.176 0.604 -8.002 1.00 84.56 71 ARG A C 1
ATOM 561 O O . ARG A 1 71 ? -9.066 1.107 -8.685 1.00 84.56 71 ARG A O 1
ATOM 568 N N . SER A 1 72 ? -7.115 1.265 -7.546 1.00 82.38 72 SER A N 1
ATOM 569 C CA . SER A 1 72 ? -6.896 2.695 -7.734 1.00 82.38 72 SER A CA 1
ATOM 570 C C . SER A 1 72 ? -6.588 3.043 -9.191 1.00 82.38 72 SER A C 1
ATOM 572 O O . SER A 1 72 ? -5.948 2.280 -9.918 1.00 82.38 72 SER A O 1
ATOM 574 N N . ASP A 1 73 ? -7.020 4.234 -9.608 1.00 77.81 73 ASP A N 1
ATOM 575 C CA . ASP A 1 73 ? -6.804 4.747 -10.968 1.00 77.81 73 ASP A CA 1
ATOM 576 C C . ASP A 1 73 ? -5.341 5.132 -11.235 1.00 77.81 73 ASP A C 1
ATOM 578 O O . ASP A 1 73 ? -4.944 5.333 -12.379 1.00 77.81 73 ASP A O 1
ATOM 582 N N . SER A 1 74 ? -4.513 5.207 -10.194 1.00 76.69 74 SER A N 1
ATOM 583 C CA . SER A 1 74 ? -3.057 5.361 -10.292 1.00 76.69 74 SER A CA 1
ATOM 584 C C . SER A 1 74 ? -2.293 4.042 -10.114 1.00 76.69 74 SER A C 1
ATOM 586 O O . SER A 1 74 ? -1.071 4.028 -10.256 1.00 76.69 74 SER A O 1
ATOM 588 N N . GLY A 1 75 ? -2.989 2.947 -9.793 1.00 80.56 75 GLY A N 1
ATOM 589 C CA . GLY A 1 75 ? -2.412 1.630 -9.541 1.00 80.56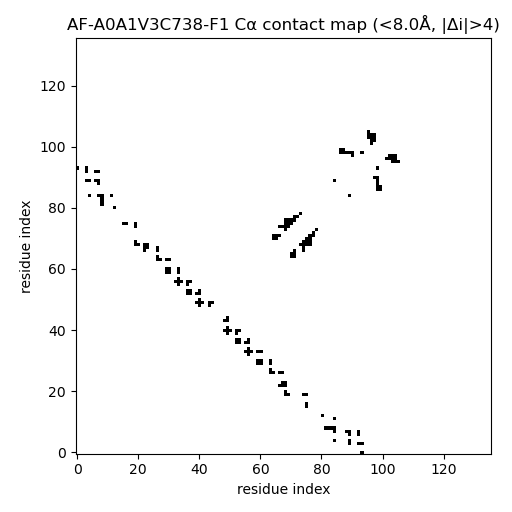 75 GLY A CA 1
ATOM 590 C C . GLY A 1 75 ? -2.203 0.798 -10.807 1.00 80.56 75 GLY A C 1
ATOM 591 O O . GLY A 1 75 ? -2.294 1.280 -11.932 1.00 80.56 75 GLY A O 1
ATOM 592 N N . LEU A 1 76 ? -1.963 -0.503 -10.634 1.00 86.12 76 LEU A N 1
ATOM 593 C CA . LEU A 1 76 ? -1.720 -1.441 -11.737 1.00 86.12 76 LEU A CA 1
ATOM 594 C C . LEU A 1 76 ? -2.876 -1.502 -12.741 1.00 86.12 76 LEU A C 1
ATOM 596 O O . LEU A 1 76 ? -2.652 -1.805 -13.907 1.00 86.12 76 LEU A O 1
ATOM 600 N N . ARG A 1 77 ? -4.104 -1.195 -12.308 1.00 83.44 77 ARG A N 1
ATOM 601 C CA . ARG A 1 77 ? -5.298 -1.224 -13.161 1.00 83.44 77 ARG A CA 1
ATOM 602 C C . ARG A 1 77 ? -5.224 -0.244 -14.336 1.00 83.44 77 ARG A C 1
ATOM 604 O O . ARG A 1 77 ? -5.790 -0.533 -15.387 1.00 83.44 77 ARG A O 1
ATOM 611 N N . SER A 1 78 ? -4.566 0.900 -14.167 1.00 80.94 78 SER A N 1
ATOM 612 C CA . SER A 1 78 ? -4.439 1.918 -15.217 1.00 80.94 78 SER A CA 1
ATOM 613 C C . SER A 1 78 ? -3.142 1.812 -16.019 1.00 80.94 78 SER A C 1
ATOM 615 O O . SER A 1 78 ? -2.998 2.474 -17.047 1.00 80.94 78 SER A O 1
ATOM 617 N N . GLN A 1 79 ? -2.206 0.965 -15.587 1.00 82.56 79 GLN A N 1
ATOM 618 C CA . GLN A 1 79 ? -0.916 0.784 -16.242 1.00 82.56 79 GLN A CA 1
ATOM 619 C C . GLN A 1 79 ? -0.986 -0.361 -17.258 1.00 82.56 79 GLN A C 1
ATOM 621 O O . GLN A 1 79 ? -1.377 -1.481 -16.935 1.00 82.56 79 GLN A O 1
ATOM 626 N N . SER A 1 80 ? -0.560 -0.107 -18.498 1.00 82.56 80 SER A N 1
ATOM 627 C CA . SER A 1 80 ? -0.425 -1.179 -19.490 1.00 82.56 80 SER A CA 1
ATOM 628 C C . SER A 1 80 ? 0.745 -2.092 -19.129 1.00 82.56 80 SER A C 1
ATOM 630 O O . SER A 1 80 ? 1.869 -1.627 -18.925 1.00 82.56 80 SER A O 1
ATOM 632 N N . PHE A 1 81 ? 0.504 -3.404 -19.119 1.00 81.12 81 PHE A N 1
ATOM 633 C CA . PHE A 1 81 ? 1.556 -4.398 -18.912 1.00 81.12 81 PHE A CA 1
ATOM 634 C C . PHE A 1 81 ? 2.655 -4.298 -19.984 1.00 81.12 81 PHE A C 1
ATOM 636 O O . PHE A 1 81 ? 3.837 -4.470 -19.693 1.00 81.12 81 PHE A O 1
ATOM 643 N N . ASP A 1 82 ? 2.294 -3.961 -21.222 1.00 80.12 82 ASP A N 1
ATOM 644 C CA . ASP A 1 82 ? 3.201 -3.771 -22.360 1.00 80.12 82 ASP A CA 1
ATOM 645 C C . ASP A 1 82 ? 3.442 -2.286 -22.675 1.00 80.12 82 ASP A C 1
ATOM 647 O O . ASP A 1 82 ? 3.688 -1.927 -23.827 1.00 80.12 82 ASP A O 1
ATOM 651 N N . ALA A 1 83 ? 3.359 -1.401 -21.670 1.00 76.12 83 ALA A N 1
ATOM 652 C CA . ALA A 1 83 ? 3.593 0.027 -21.866 1.00 76.12 83 ALA A CA 1
ATOM 653 C C . ALA A 1 83 ? 4.924 0.270 -22.595 1.00 76.12 83 ALA A C 1
ATOM 655 O O . ALA A 1 83 ? 5.997 -0.122 -22.124 1.00 76.12 83 ALA A O 1
ATOM 656 N N . VAL A 1 84 ? 4.840 0.936 -23.751 1.00 75.25 84 VAL A N 1
ATOM 657 C CA . VAL A 1 84 ? 6.017 1.279 -24.548 1.00 75.25 84 VAL A CA 1
ATOM 658 C C . VAL A 1 84 ? 6.909 2.186 -23.702 1.00 75.25 84 VAL A C 1
ATOM 660 O O . VAL A 1 84 ? 6.419 3.183 -23.157 1.00 75.25 84 VAL A O 1
ATOM 663 N N . PRO A 1 85 ? 8.202 1.853 -23.559 1.00 72.44 85 PRO A N 1
ATOM 664 C CA . PRO A 1 85 ? 9.082 2.648 -22.742 1.00 72.44 85 PRO A CA 1
ATOM 665 C C . PRO A 1 85 ? 9.257 4.035 -23.354 1.00 72.44 85 PRO A C 1
ATOM 667 O O . PRO A 1 85 ? 9.280 4.186 -24.582 1.00 72.44 85 PRO A O 1
ATOM 670 N N . THR A 1 86 ? 9.375 5.052 -22.503 1.00 76.94 86 THR A N 1
ATOM 671 C CA . THR A 1 86 ? 9.668 6.410 -22.970 1.00 76.94 86 THR A CA 1
ATOM 672 C C . THR A 1 86 ? 11.030 6.427 -23.670 1.00 76.94 86 THR A C 1
ATOM 674 O O . THR A 1 86 ? 11.854 5.538 -23.440 1.00 76.94 86 THR A O 1
ATOM 677 N N . PRO A 1 87 ? 11.308 7.410 -24.541 1.00 72.62 87 PRO A N 1
ATOM 678 C CA . PRO A 1 87 ? 12.564 7.439 -25.281 1.00 72.62 87 PRO A CA 1
ATOM 679 C C . PRO A 1 87 ? 13.825 7.426 -24.407 1.00 72.62 87 PRO A C 1
ATOM 681 O O . PRO A 1 87 ? 14.850 6.982 -24.902 1.00 72.62 87 PRO A O 1
ATOM 684 N N . ASP A 1 88 ? 13.751 7.835 -23.137 1.00 76.19 88 ASP A N 1
ATOM 685 C CA . ASP A 1 88 ? 14.891 7.873 -22.210 1.00 76.19 88 ASP A CA 1
ATOM 686 C C . ASP A 1 88 ? 15.037 6.615 -21.342 1.00 76.19 88 ASP A C 1
ATOM 688 O O . ASP A 1 88 ? 16.136 6.296 -20.891 1.00 76.19 88 ASP A O 1
ATOM 692 N N . GLU A 1 89 ? 13.971 5.841 -21.134 1.00 78.06 89 GLU A N 1
ATOM 693 C CA . GLU A 1 89 ? 14.002 4.607 -20.331 1.00 78.06 89 GLU A CA 1
ATOM 694 C C . GLU A 1 89 ? 14.996 3.531 -20.843 1.00 78.06 89 GLU A C 1
ATOM 696 O O . GLU A 1 89 ? 15.545 2.790 -20.024 1.00 78.06 89 GLU A O 1
ATOM 701 N N . PRO A 1 90 ? 15.317 3.430 -22.152 1.00 77.00 90 PRO A N 1
ATOM 702 C CA . PRO A 1 90 ? 16.395 2.578 -22.648 1.00 77.00 90 PRO A CA 1
ATOM 703 C C . PRO A 1 90 ? 17.805 3.060 -22.300 1.00 77.00 90 PRO A C 1
ATOM 705 O O . PRO A 1 90 ? 18.744 2.278 -22.463 1.00 77.00 90 PRO A O 1
ATOM 708 N N . ARG A 1 91 ? 17.991 4.315 -21.859 1.00 78.81 91 ARG A N 1
ATOM 709 C CA . ARG A 1 91 ? 19.311 4.939 -21.659 1.00 78.81 91 ARG A CA 1
ATOM 710 C C . ARG A 1 91 ? 20.278 4.093 -20.816 1.00 78.81 91 ARG A C 1
ATOM 712 O O . ARG A 1 91 ? 21.422 3.948 -21.250 1.00 78.81 91 ARG A O 1
ATOM 719 N N . PRO A 1 92 ? 19.862 3.464 -19.699 1.00 81.44 92 PRO A N 1
ATOM 720 C CA . PRO A 1 92 ? 20.748 2.611 -18.902 1.00 81.44 92 PRO A CA 1
ATOM 721 C C . PRO A 1 92 ? 21.241 1.354 -19.638 1.00 81.44 92 PRO A C 1
ATOM 723 O O . PRO A 1 92 ? 22.206 0.728 -19.209 1.00 81.44 92 PRO A O 1
ATOM 726 N N . PHE A 1 93 ? 20.591 0.965 -20.739 1.00 77.56 93 PHE A N 1
ATOM 727 C CA . PHE A 1 93 ? 20.831 -0.292 -21.453 1.00 77.56 93 PHE A CA 1
ATOM 728 C C . PHE A 1 93 ? 21.530 -0.117 -22.809 1.00 77.56 93 PHE A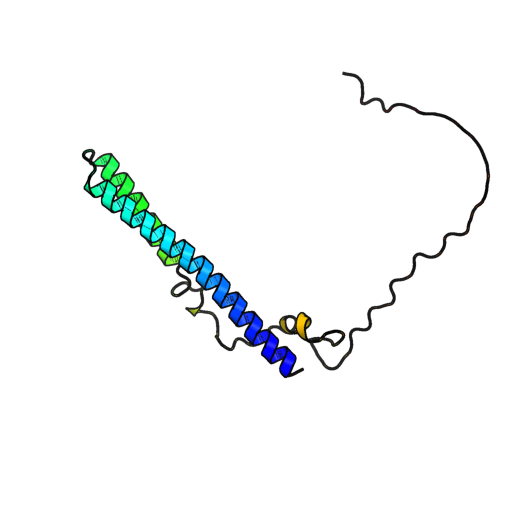 C 1
ATOM 730 O O . PHE A 1 93 ? 21.817 -1.115 -23.469 1.00 77.56 93 PHE A O 1
ATOM 737 N N . VAL A 1 94 ? 21.792 1.122 -23.246 1.00 77.00 94 VAL A N 1
ATOM 738 C CA . VAL A 1 94 ? 22.371 1.430 -24.572 1.00 77.00 94 VAL A CA 1
ATOM 739 C C . VAL A 1 94 ? 23.826 1.928 -24.534 1.00 77.00 94 VAL A C 1
ATOM 741 O O . VAL A 1 94 ? 24.425 2.112 -25.592 1.00 77.00 94 VAL A O 1
ATOM 744 N N . GLY A 1 95 ? 24.436 2.098 -23.355 1.00 77.12 95 GLY A N 1
ATOM 745 C CA . GLY A 1 95 ? 25.826 2.567 -23.226 1.00 77.12 95 GLY A CA 1
ATOM 746 C C . GLY A 1 95 ? 26.042 3.949 -23.866 1.00 77.12 95 GLY A C 1
ATOM 747 O O . GLY A 1 95 ? 25.241 4.861 -23.660 1.00 77.12 95 GLY A O 1
ATOM 748 N N . ASP A 1 96 ? 27.088 4.099 -24.688 1.00 76.56 96 ASP A N 1
ATOM 749 C CA . ASP A 1 96 ? 27.402 5.355 -25.400 1.00 76.56 96 ASP A CA 1
ATOM 750 C C . ASP A 1 96 ? 26.430 5.687 -26.547 1.00 76.56 96 ASP A C 1
ATOM 752 O O . ASP A 1 96 ? 26.527 6.745 -27.174 1.00 76.56 96 ASP A O 1
ATOM 756 N N . TRP A 1 97 ? 25.482 4.805 -26.863 1.00 74.00 97 TRP A N 1
ATOM 757 C CA . TRP A 1 97 ? 24.498 5.041 -27.917 1.00 74.00 97 TRP A CA 1
ATOM 758 C C . TRP A 1 97 ? 23.335 5.906 -27.425 1.00 74.00 97 TRP A C 1
ATOM 760 O O . TRP A 1 97 ? 22.872 5.778 -26.293 1.00 74.00 97 TRP A O 1
ATOM 770 N N . SER A 1 98 ? 22.850 6.803 -28.280 1.00 72.00 98 SER A N 1
ATOM 771 C CA . SER A 1 98 ? 21.661 7.614 -28.025 1.00 72.00 98 SER A CA 1
ATOM 772 C C . SER A 1 98 ? 20.430 6.714 -27.898 1.00 72.00 98 SER A C 1
ATOM 774 O O . SER A 1 98 ? 20.233 5.822 -28.728 1.00 72.00 98 SER A O 1
ATOM 776 N N . PRO A 1 99 ? 19.558 6.939 -26.903 1.00 68.12 99 PRO A N 1
ATOM 777 C CA . PRO A 1 99 ? 18.346 6.146 -26.765 1.00 68.12 99 PRO A CA 1
ATOM 778 C C . PRO A 1 99 ? 17.275 6.551 -27.810 1.00 68.12 99 PRO A C 1
ATOM 780 O O . PRO A 1 99 ? 16.343 5.787 -28.068 1.00 68.12 99 PRO A O 1
ATOM 783 N N . HIS A 1 100 ? 17.472 7.683 -28.509 1.00 69.38 100 HIS A N 1
ATOM 784 C CA . HIS A 1 100 ? 16.585 8.205 -29.558 1.00 69.38 100 HIS A CA 1
ATOM 785 C C . HIS A 1 100 ? 16.942 7.766 -30.995 1.00 69.38 100 HIS A C 1
ATOM 787 O O . HIS A 1 100 ? 16.182 8.061 -31.914 1.00 69.38 100 HIS A O 1
ATOM 793 N N . GLY A 1 101 ? 18.069 7.080 -31.243 1.00 65.81 101 GLY A N 1
ATOM 794 C CA . GLY A 1 101 ? 18.466 6.705 -32.611 1.00 65.81 101 GLY A CA 1
ATOM 795 C C . GLY A 1 101 ? 19.881 6.126 -32.737 1.00 65.81 101 GLY A C 1
ATOM 796 O O . GLY A 1 101 ? 20.583 6.004 -31.736 1.00 65.81 101 GLY A O 1
ATOM 797 N N . PRO A 1 102 ? 20.340 5.770 -33.952 1.00 67.50 102 PRO A N 1
ATOM 798 C CA . PRO A 1 102 ? 21.620 5.093 -34.195 1.00 67.50 102 PRO A CA 1
ATOM 799 C C . PRO A 1 102 ? 22.830 6.046 -34.142 1.00 67.50 102 PRO A C 1
ATOM 801 O O . PRO A 1 102 ? 23.776 5.916 -34.913 1.00 67.50 102 PRO A O 1
ATOM 804 N N . TYR A 1 103 ? 22.809 7.022 -33.240 1.00 69.44 103 TYR A N 1
ATOM 805 C CA . TYR A 1 103 ? 23.883 7.994 -33.056 1.00 69.44 103 TYR A CA 1
ATOM 806 C C . TYR A 1 103 ? 24.595 7.701 -31.740 1.00 69.44 103 TYR A C 1
ATOM 808 O O . TYR A 1 103 ? 23.944 7.358 -30.755 1.00 69.44 103 TYR A O 1
ATOM 816 N N . ARG A 1 104 ? 25.922 7.835 -31.690 1.00 69.50 104 ARG A N 1
ATOM 817 C CA . ARG A 1 104 ? 26.654 7.784 -30.417 1.00 69.50 104 ARG A CA 1
ATOM 818 C C . ARG A 1 104 ? 26.668 9.165 -29.778 1.00 69.50 104 ARG A C 1
ATOM 820 O O . ARG A 1 104 ? 26.945 10.152 -30.456 1.00 69.50 104 ARG A O 1
ATOM 827 N N . TYR A 1 105 ? 26.402 9.227 -28.479 1.00 61.09 105 TYR A N 1
ATOM 828 C CA . TYR A 1 105 ? 26.656 10.423 -27.690 1.00 61.09 105 TYR A CA 1
ATOM 829 C C . TYR A 1 105 ? 28.174 10.536 -27.553 1.00 61.09 105 TYR A C 1
ATOM 831 O O . TYR A 1 105 ? 28.788 9.790 -26.796 1.00 61.09 105 TYR A O 1
ATOM 839 N N . ARG A 1 106 ? 28.806 11.419 -28.328 1.00 59.31 106 ARG A N 1
ATOM 840 C CA . ARG A 1 106 ? 30.187 11.814 -28.048 1.00 59.31 106 ARG A CA 1
ATOM 841 C C . ARG A 1 106 ? 30.101 12.810 -26.888 1.00 59.31 106 ARG A C 1
ATOM 843 O O . ARG A 1 106 ? 29.508 13.870 -27.090 1.00 59.31 106 ARG A O 1
ATOM 850 N N . PRO A 1 107 ? 30.624 12.505 -25.686 1.00 56.06 107 PRO A N 1
ATOM 851 C CA . PRO A 1 107 ? 30.783 13.547 -24.688 1.00 56.06 107 PRO A CA 1
ATOM 852 C C . PRO A 1 107 ? 31.684 14.610 -25.318 1.00 56.06 107 PRO A C 1
ATOM 854 O O . PRO A 1 107 ? 32.756 14.277 -25.833 1.00 56.06 107 PRO A O 1
ATOM 857 N N . LEU A 1 108 ? 31.237 15.868 -25.337 1.00 54.50 108 LEU A N 1
ATOM 858 C CA . LEU A 1 108 ? 32.148 16.983 -25.584 1.00 54.50 108 LEU A CA 1
ATOM 859 C C . LEU A 1 108 ? 33.328 16.799 -24.617 1.00 54.50 108 LEU A C 1
ATOM 861 O O . LEU A 1 108 ? 33.074 16.501 -23.442 1.00 54.50 108 LEU A O 1
ATOM 865 N N . PRO A 1 109 ? 34.588 16.879 -25.084 1.00 54.22 109 PRO A N 1
ATOM 866 C CA . PRO A 1 109 ? 35.725 16.824 -24.183 1.00 54.22 109 PRO A CA 1
ATOM 867 C C . PRO A 1 109 ? 35.466 17.828 -23.067 1.00 54.22 109 PRO A C 1
ATOM 869 O O . PRO A 1 109 ? 35.162 18.987 -23.351 1.00 54.22 109 PRO A O 1
ATOM 872 N N . LYS A 1 110 ? 35.516 17.377 -21.808 1.00 52.97 110 LYS A N 1
ATOM 873 C CA . LYS A 1 110 ? 35.613 18.316 -20.692 1.00 52.97 110 LYS A CA 1
ATOM 874 C C . LYS A 1 110 ? 36.817 19.184 -21.025 1.00 52.97 110 LYS A C 1
ATOM 876 O O . LYS A 1 110 ? 37.906 18.634 -21.173 1.00 52.97 110 LYS A O 1
ATOM 881 N N . GLU A 1 111 ? 36.609 20.481 -21.224 1.00 51.59 111 GLU A N 1
ATOM 882 C CA . GLU A 1 111 ? 37.717 21.422 -21.282 1.00 51.59 111 GLU A CA 1
ATOM 883 C C . GLU A 1 111 ? 38.531 21.182 -20.011 1.00 51.59 111 GLU A C 1
ATOM 8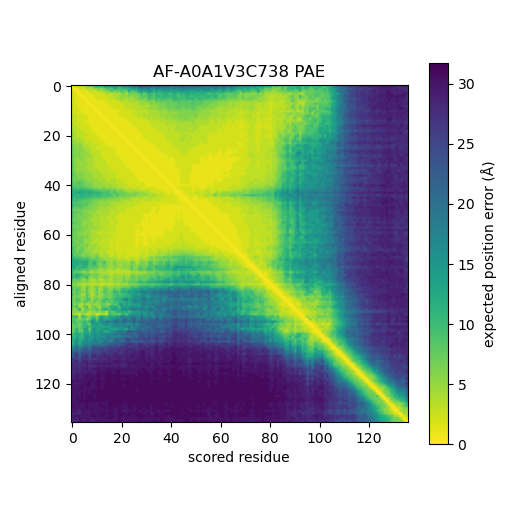85 O O . GLU A 1 111 ? 38.039 21.363 -18.894 1.00 51.59 111 GLU A O 1
ATOM 890 N N . SER A 1 112 ? 39.736 20.634 -20.177 1.00 47.94 112 SER A N 1
ATOM 891 C CA . SER A 1 112 ? 40.711 20.585 -19.100 1.00 47.94 112 SER A CA 1
ATOM 892 C C . SER A 1 112 ? 40.845 22.015 -18.581 1.00 47.94 112 SER A C 1
ATOM 894 O O . SER A 1 112 ? 40.949 22.921 -19.413 1.00 47.94 112 SER A O 1
ATOM 896 N N . PRO A 1 113 ? 40.816 22.257 -17.258 1.00 49.06 113 PRO A N 1
ATOM 897 C CA . PRO A 1 113 ? 41.097 23.581 -16.734 1.00 49.06 113 PRO A CA 1
ATOM 898 C C . PRO A 1 113 ? 42.428 24.028 -17.332 1.00 49.06 113 PRO A C 1
ATOM 900 O O . PRO A 1 113 ? 43.440 23.357 -17.132 1.00 49.06 113 PRO A O 1
ATOM 903 N N . SER A 1 114 ? 42.388 25.087 -18.142 1.00 47.22 114 SER A N 1
ATOM 904 C CA . SER A 1 114 ? 43.577 25.725 -18.696 1.00 47.22 114 SER A CA 1
ATOM 905 C C . SER A 1 114 ? 44.569 25.908 -17.556 1.00 47.22 114 SER A C 1
ATOM 907 O O . SER A 1 114 ? 44.219 26.538 -16.556 1.00 47.22 114 SER A O 1
ATOM 909 N N . GLU A 1 115 ? 45.772 25.345 -17.688 1.00 49.12 115 GLU A N 1
ATOM 910 C CA . GLU A 1 115 ? 46.897 25.679 -16.819 1.00 49.12 115 GLU A CA 1
ATOM 911 C C . GLU A 1 115 ? 46.989 27.205 -16.767 1.00 49.12 115 GLU A C 1
ATOM 913 O O . GLU A 1 115 ? 47.228 27.872 -17.776 1.00 49.12 115 GLU A O 1
ATOM 918 N N . ALA A 1 116 ? 46.692 27.768 -15.598 1.00 47.19 116 ALA A N 1
ATOM 919 C CA . ALA A 1 116 ? 47.015 29.151 -15.320 1.00 47.19 116 ALA A CA 1
ATOM 920 C C . ALA A 1 116 ? 48.549 29.251 -15.311 1.00 47.19 116 ALA A C 1
ATOM 922 O O . ALA A 1 116 ? 49.193 28.377 -14.726 1.00 47.19 116 ALA A O 1
ATOM 923 N N . PRO A 1 117 ? 49.148 30.269 -15.951 1.00 43.78 117 PRO A N 1
ATOM 924 C CA . PRO A 1 117 ? 50.596 30.397 -15.975 1.00 43.78 117 PRO A CA 1
ATOM 925 C C . PRO A 1 117 ? 51.128 30.539 -14.545 1.00 43.78 117 PRO A C 1
ATOM 927 O O . PRO A 1 117 ? 50.622 31.351 -13.765 1.00 43.78 117 PRO A O 1
ATOM 930 N N . GLU A 1 118 ? 52.145 29.739 -14.215 1.00 47.88 118 GLU A N 1
ATOM 931 C CA . GLU A 1 118 ? 52.932 29.856 -12.989 1.00 47.88 118 GLU A CA 1
ATOM 932 C C . GLU A 1 118 ? 53.468 31.288 -12.862 1.00 47.88 118 GLU A C 1
ATOM 934 O O . GLU A 1 118 ? 54.412 31.683 -13.546 1.00 47.88 118 GLU A O 1
ATOM 939 N N . TYR A 1 119 ? 52.864 32.084 -11.978 1.00 40.66 119 TYR A N 1
ATOM 940 C CA . TYR A 1 119 ? 53.448 33.340 -11.528 1.00 40.66 119 TYR A CA 1
ATOM 941 C C . TYR A 1 119 ? 54.192 33.063 -10.226 1.00 40.66 119 TYR A C 1
ATOM 943 O O . TYR A 1 119 ? 53.605 33.003 -9.144 1.00 40.66 119 TYR A O 1
ATOM 951 N N . SER A 1 120 ? 55.491 32.817 -10.360 1.00 43.59 120 SER A N 1
ATOM 952 C CA . SER A 1 120 ? 56.390 32.636 -9.231 1.00 43.59 120 SER A CA 1
ATOM 953 C C . SER A 1 120 ? 56.829 33.992 -8.669 1.00 43.59 120 SER A C 1
ATOM 955 O O . SER A 1 120 ? 57.350 34.834 -9.393 1.00 43.59 120 SER A O 1
ATOM 957 N N . ASP A 1 121 ? 56.679 34.089 -7.350 1.00 40.06 121 ASP A N 1
ATOM 958 C CA . ASP A 1 121 ? 57.420 34.908 -6.385 1.00 40.06 121 ASP A CA 1
ATOM 959 C C . ASP A 1 121 ? 57.149 36.424 -6.290 1.00 40.06 121 ASP A C 1
ATOM 961 O O . ASP A 1 121 ? 57.110 37.162 -7.272 1.00 40.06 121 ASP A O 1
ATOM 965 N N . GLY A 1 122 ? 56.993 36.896 -5.046 1.00 35.34 122 GLY A N 1
ATOM 966 C CA . GLY A 1 122 ? 56.820 38.321 -4.759 1.00 35.34 122 GLY A CA 1
ATOM 967 C C . GLY A 1 122 ? 56.119 38.722 -3.455 1.00 35.34 122 GLY A C 1
ATOM 968 O O . GLY A 1 122 ? 55.287 39.616 -3.492 1.00 35.34 122 GLY A O 1
ATOM 969 N N . GLY A 1 123 ? 56.478 38.130 -2.310 1.00 32.81 123 GLY A N 1
ATOM 970 C CA . GLY A 1 123 ? 56.641 38.885 -1.053 1.00 32.81 123 GLY A CA 1
ATOM 971 C C . GLY A 1 123 ? 55.432 39.380 -0.222 1.00 32.81 123 GLY A C 1
ATOM 972 O O . GLY A 1 123 ? 54.468 39.965 -0.697 1.00 32.81 123 GLY A O 1
ATOM 973 N N . TYR A 1 124 ? 55.657 39.293 1.096 1.00 43.72 124 TYR A N 1
ATOM 974 C CA . TYR A 1 124 ? 55.103 40.068 2.221 1.00 43.72 124 TYR A CA 1
ATOM 975 C C . TYR A 1 124 ? 53.946 39.495 3.064 1.00 43.72 124 TYR A C 1
ATOM 977 O O . TYR A 1 124 ? 52.960 38.921 2.623 1.00 43.72 124 TYR A O 1
ATOM 985 N N . PHE A 1 125 ? 54.172 39.664 4.365 1.00 40.47 125 PHE A N 1
ATOM 986 C CA . PHE A 1 125 ? 53.649 38.969 5.535 1.00 40.47 125 PHE A CA 1
ATOM 987 C C . PHE A 1 125 ? 52.636 39.861 6.288 1.00 40.47 125 PHE A C 1
ATOM 989 O O . PHE A 1 125 ? 52.772 41.080 6.267 1.00 40.47 125 PHE A O 1
ATOM 996 N N . ARG A 1 126 ? 51.780 39.229 7.114 1.00 40.19 126 ARG A N 1
ATOM 997 C CA . ARG A 1 126 ? 50.903 39.794 8.181 1.00 40.19 126 ARG A CA 1
ATOM 998 C C . ARG A 1 126 ? 49.655 40.538 7.664 1.00 40.19 126 ARG A C 1
ATOM 1000 O O . ARG A 1 126 ? 49.738 41.480 6.902 1.00 40.19 126 ARG A O 1
ATOM 1007 N N . SER A 1 127 ? 48.440 40.213 8.100 1.00 45.53 127 SER A N 1
ATOM 1008 C CA . SER A 1 127 ? 48.026 40.204 9.504 1.00 45.53 127 SER A CA 1
ATOM 1009 C C . SER A 1 127 ? 46.753 39.376 9.705 1.00 45.53 127 SER A C 1
ATOM 1011 O O . SER A 1 127 ? 45.784 39.515 8.964 1.00 45.53 127 SER A O 1
ATOM 1013 N N . ARG A 1 128 ? 46.732 38.552 10.760 1.00 54.31 128 ARG A N 1
ATOM 1014 C CA . ARG A 1 128 ? 45.504 37.965 11.309 1.00 54.31 128 ARG A CA 1
ATOM 1015 C C . ARG A 1 128 ? 44.681 39.077 11.966 1.00 54.31 128 ARG A C 1
ATOM 1017 O O . ARG A 1 128 ? 44.948 39.442 13.106 1.00 54.31 128 ARG A O 1
ATOM 1024 N N . GLY A 1 129 ? 43.695 39.603 11.248 1.00 47.44 129 GLY A N 1
ATOM 1025 C CA . GLY A 1 129 ? 42.586 40.351 11.833 1.00 47.44 129 GLY A CA 1
ATOM 10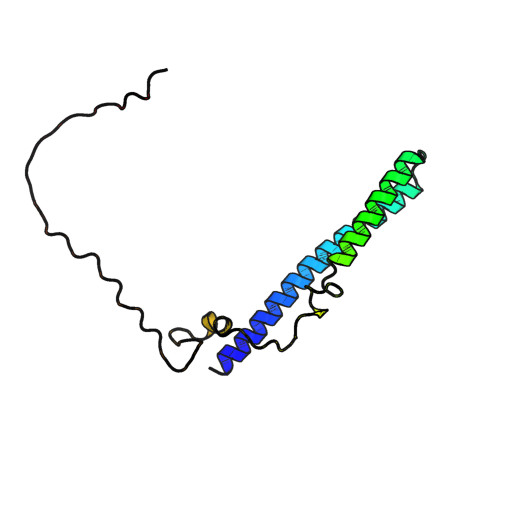26 C C . GLY A 1 129 ? 41.469 39.376 12.190 1.00 47.44 129 GLY A C 1
ATOM 1027 O O . GLY A 1 129 ? 40.888 38.752 11.309 1.00 47.44 129 GLY A O 1
ATOM 1028 N N . ILE A 1 130 ? 41.203 39.200 13.482 1.00 63.09 130 ILE A N 1
ATOM 1029 C CA . ILE A 1 130 ? 40.055 38.427 13.968 1.00 63.09 130 ILE A CA 1
ATOM 1030 C C . ILE A 1 130 ? 38.771 39.177 13.556 1.00 63.09 130 ILE A C 1
ATOM 1032 O O . ILE A 1 130 ? 38.666 40.366 13.864 1.00 63.09 130 ILE A O 1
ATOM 1036 N N . PRO A 1 131 ? 37.796 38.536 12.883 1.00 57.59 131 PRO A N 1
ATOM 1037 C CA . PRO A 1 131 ? 36.548 39.191 12.492 1.00 57.59 131 PRO A CA 1
ATOM 1038 C C . PRO A 1 131 ? 35.700 39.644 13.702 1.00 57.59 131 PRO A C 1
ATOM 1040 O O . PRO A 1 131 ? 35.609 38.911 14.691 1.00 57.59 131 PRO A O 1
ATOM 1043 N N . PRO A 1 132 ? 35.026 40.808 13.630 1.00 58.84 132 PRO A N 1
ATOM 1044 C CA . PRO A 1 132 ? 34.407 41.480 14.781 1.00 58.84 132 PRO A CA 1
ATOM 1045 C C . PRO A 1 132 ? 33.113 40.849 15.337 1.00 58.84 132 PRO A C 1
ATOM 1047 O O . PRO A 1 132 ? 32.534 41.399 16.264 1.00 58.84 132 PRO A O 1
ATOM 1050 N N . TRP A 1 133 ? 32.664 39.692 14.844 1.00 61.53 133 TRP A N 1
ATOM 1051 C CA . TRP A 1 133 ? 31.449 39.011 15.331 1.00 61.53 133 TRP A CA 1
ATOM 1052 C C . TRP A 1 133 ? 31.702 38.013 16.479 1.00 61.53 133 TRP A C 1
ATOM 1054 O O . TRP A 1 133 ? 30.779 37.349 16.939 1.00 61.53 133 TRP A O 1
ATOM 1064 N N . ARG A 1 134 ? 32.943 37.912 16.984 1.00 59.31 134 ARG A N 1
ATOM 1065 C CA . ARG A 1 134 ? 33.272 37.232 18.253 1.00 59.31 134 ARG A CA 1
ATOM 1066 C C . ARG A 1 134 ? 33.529 38.242 19.379 1.00 59.31 134 ARG A C 1
ATOM 1068 O O . ARG A 1 134 ? 34.640 38.339 19.893 1.00 59.31 134 ARG A O 1
ATOM 1075 N N . ARG A 1 135 ? 32.495 38.976 19.784 1.00 51.28 135 ARG A N 1
ATOM 1076 C CA . ARG A 1 135 ? 32.335 39.490 21.154 1.00 51.28 135 ARG A CA 1
ATOM 1077 C C . ARG A 1 135 ? 30.842 39.556 21.464 1.00 51.28 135 ARG A C 1
ATOM 1079 O O . ARG A 1 135 ? 30.166 40.343 20.820 1.00 51.28 135 ARG A O 1
ATOM 1086 N N . GLY A 1 136 ? 30.422 38.790 22.472 1.00 46.25 136 GLY A N 1
ATOM 1087 C CA . GLY A 1 136 ? 29.181 38.995 23.231 1.00 46.25 136 GLY A CA 1
ATOM 1088 C C . GLY A 1 136 ? 27.911 38.636 22.495 1.00 46.25 136 GLY A C 1
ATOM 1089 O O . GLY A 1 136 ? 27.393 39.525 21.795 1.00 46.25 136 GLY A O 1
#

Organism: NCBI:txid501010

Secondary structure (DSSP, 8-state):
-HHHHHHHHHHHHHHHHHHHHHHHHHHHHHHHHHHHHHHHHHH-S-HHHHHHHHHHHHHHHHHHHHH-TTTSTTSGGGS-TTPPPPTTTTGGGSTTB-TTSS-B--PPPP---------------------TT---

Radius of gyration: 30.81 Å; Cα contacts (8 Å, |Δi|>4): 106; chains: 1; bounding box: 78×47×62 Å

pLDDT: mean 78.79, std 18.74, range [32.81, 98.56]

Mean predicted aligned error: 14.87 Å

Solvent-accessible surface area (backbone atoms only — not comparable to full-atom values): 8075 Å² total; per-residue (Å²): 108,70,66,25,48,52,53,25,36,52,51,50,47,55,48,57,52,48,57,35,52,56,39,40,53,51,31,50,51,41,48,51,51,24,50,54,31,43,54,50,28,72,72,44,88,48,66,70,60,17,50,55,30,41,52,52,20,52,54,39,44,55,51,28,54,64,55,27,23,78,71,17,80,87,22,61,68,64,51,62,90,80,50,78,62,58,63,63,58,24,38,90,60,44,69,60,38,40,55,85,50,103,44,68,61,73,76,74,77,76,78,69,80,73,81,72,80,87,80,79,85,82,87,89,80,89,78,92,74,79,70,87,86,81,65,135